Protein AF-A0A365T496-F1 (afdb_monomer)

Mean predicted aligned error: 11.07 Å

Radius of gyration: 16.85 Å; Cα contacts (8 Å, |Δi|>4): 99; chains: 1; bounding box: 35×28×60 Å

Foldseek 3Di:
DQDPVLVVQLCVQLLVVLLLCLCLVDDNDPVSSVVSSVVSSVVSSVLSSQCSDPPLVSVLVSLVVVLVVLVVVLVVVLVVCVPPPDDVVSVVSVVSSVVVSVVSVCSSPVPPPPPPPPPPD

pLDDT: mean 70.65, std 9.03, range [52.94, 87.31]

Sequence (121 aa):
MVSLQRIASTLLVGVTLAFVLGATLTPPDPYSQLLFAGAALLFTLPAAYVVAGRTPGLRRHVLFLLAAAAALWASLLVLDGLGVTGLVETALRVGLLAAALLLAAWVAYVPDAEIPELDSG

Solvent-accessible surface area (backbone atoms only — not comparable to full-atom values): 6635 Å² total; per-residue (Å²): 131,87,51,72,68,48,53,53,51,14,50,52,51,6,50,53,49,9,47,50,49,10,60,72,75,34,68,100,43,75,65,55,18,50,55,42,15,59,60,34,34,75,56,27,34,61,48,24,46,45,51,63,38,93,46,71,69,58,25,49,52,50,49,47,50,52,46,50,51,52,51,54,53,49,51,52,53,41,62,50,17,76,74,75,68,43,71,68,58,33,50,52,52,52,52,53,48,53,50,52,44,51,52,49,49,46,69,64,64,55,70,81,74,79,70,74,77,75,79,82,122

Structure (mmCIF, N/CA/C/O backbone):
data_AF-A0A365T496-F1
#
_entry.id   AF-A0A365T496-F1
#
loop_
_atom_site.group_PDB
_atom_site.id
_atom_site.type_symbol
_atom_site.label_atom_id
_atom_site.label_alt_id
_atom_site.label_comp_id
_atom_site.label_asym_id
_atom_site.label_entity_id
_atom_site.label_seq_id
_atom_site.pdbx_PDB_ins_code
_atom_site.Cartn_x
_atom_site.Cartn_y
_atom_site.Cartn_z
_atom_site.occupancy
_atom_site.B_iso_or_equiv
_atom_site.auth_seq_id
_atom_site.auth_comp_id
_atom_site.auth_asym_id
_atom_site.auth_atom_id
_atom_site.pdbx_PDB_model_num
ATOM 1 N N . MET A 1 1 ? -9.544 4.106 26.170 1.00 57.41 1 MET A N 1
ATOM 2 C CA . MET A 1 1 ? -8.072 3.981 26.287 1.00 57.41 1 MET A CA 1
ATOM 3 C C . MET A 1 1 ? -7.557 3.233 25.067 1.00 57.41 1 MET A C 1
ATOM 5 O O . MET A 1 1 ? -8.190 2.265 24.664 1.00 57.41 1 MET A O 1
ATOM 9 N N . VAL A 1 2 ? -6.484 3.704 24.431 1.00 73.50 2 VAL A N 1
ATOM 10 C CA . VAL A 1 2 ? -5.860 2.987 23.307 1.00 73.50 2 VAL A CA 1
ATOM 11 C C . VAL A 1 2 ? -4.991 1.874 23.895 1.00 73.50 2 VAL A C 1
ATOM 13 O O . VAL A 1 2 ? -4.137 2.162 24.727 1.00 73.50 2 VAL A O 1
ATOM 16 N N . SER A 1 3 ? -5.225 0.615 23.517 1.00 86.25 3 SER A N 1
ATOM 17 C CA . SER A 1 3 ? -4.401 -0.502 23.991 1.00 86.25 3 SER A CA 1
ATOM 18 C C . SER A 1 3 ? -3.051 -0.532 23.270 1.00 86.25 3 SER A C 1
ATOM 20 O O . SER A 1 3 ? -2.960 -0.197 22.086 1.00 86.25 3 SER A O 1
ATOM 22 N N . LEU A 1 4 ? -2.001 -0.984 23.964 1.00 82.94 4 LEU A N 1
ATOM 23 C CA . LEU A 1 4 ? -0.669 -1.176 23.377 1.00 82.94 4 LEU A CA 1
ATOM 24 C C . LEU A 1 4 ? -0.732 -2.082 22.135 1.00 82.94 4 LEU A C 1
ATOM 26 O O . LEU A 1 4 ? -0.108 -1.796 21.117 1.00 82.94 4 LEU A O 1
ATOM 30 N N . GLN A 1 5 ? -1.573 -3.117 22.189 1.00 80.06 5 GLN A N 1
ATOM 31 C CA . GLN A 1 5 ? -1.830 -4.034 21.079 1.00 80.06 5 GLN A CA 1
ATOM 32 C C . GLN A 1 5 ? -2.379 -3.317 19.836 1.00 80.06 5 GLN A C 1
ATOM 34 O O . GLN A 1 5 ? -1.993 -3.640 18.713 1.00 80.06 5 GLN A O 1
ATOM 39 N N . ARG A 1 6 ? -3.236 -2.302 20.016 1.00 76.56 6 ARG A N 1
ATOM 40 C CA . ARG A 1 6 ? -3.790 -1.513 18.907 1.00 76.56 6 ARG A CA 1
ATOM 41 C C . ARG A 1 6 ? -2.735 -0.622 18.257 1.00 76.56 6 ARG A C 1
ATOM 43 O O . ARG A 1 6 ? -2.707 -0.518 17.033 1.00 76.56 6 ARG A O 1
ATOM 50 N N . ILE A 1 7 ? -1.857 -0.015 19.055 1.00 83.50 7 ILE A N 1
ATOM 51 C CA . ILE A 1 7 ? -0.731 0.784 18.548 1.00 83.50 7 ILE A CA 1
ATOM 52 C C . ILE A 1 7 ? 0.235 -0.113 17.773 1.00 83.50 7 ILE A C 1
ATOM 54 O O . ILE A 1 7 ? 0.566 0.204 16.634 1.00 83.50 7 ILE A O 1
ATOM 58 N N . ALA A 1 8 ? 0.615 -1.260 18.342 1.00 83.88 8 ALA A N 1
ATOM 59 C CA . ALA A 1 8 ? 1.504 -2.219 17.692 1.00 83.88 8 ALA A CA 1
ATOM 60 C C . ALA A 1 8 ? 0.933 -2.718 16.354 1.00 83.88 8 ALA A C 1
ATOM 62 O O . ALA A 1 8 ? 1.633 -2.706 15.346 1.00 83.88 8 ALA A O 1
ATOM 63 N N . SER A 1 9 ? -0.357 -3.066 16.319 1.00 79.06 9 SER A N 1
ATOM 64 C CA . SER A 1 9 ? -1.031 -3.510 15.089 1.00 79.06 9 SER A CA 1
ATOM 65 C C . SER A 1 9 ? -1.101 -2.399 14.036 1.00 79.06 9 SER A C 1
ATOM 67 O O . SER A 1 9 ? -0.855 -2.643 12.859 1.00 79.06 9 SER A O 1
ATOM 69 N N . THR A 1 10 ? -1.386 -1.162 14.460 1.00 84.00 10 THR A N 1
ATOM 70 C CA . THR A 1 10 ? -1.418 0.016 13.576 1.00 84.00 10 THR A CA 1
ATOM 71 C C . THR A 1 10 ? -0.049 0.281 12.958 1.00 84.00 10 THR A C 1
ATOM 73 O O . THR A 1 10 ? 0.047 0.498 11.752 1.00 84.00 10 THR A O 1
ATOM 76 N N . LEU A 1 11 ? 1.007 0.256 13.775 1.00 85.81 11 LEU A N 1
ATOM 77 C CA . LEU A 1 11 ? 2.376 0.471 13.316 1.00 85.81 11 LEU A CA 1
ATOM 78 C C . LEU A 1 11 ? 2.809 -0.636 12.361 1.00 85.81 11 LEU A C 1
ATOM 80 O O . LEU A 1 11 ? 3.315 -0.328 11.289 1.00 85.81 11 LEU A O 1
ATOM 84 N N . LEU A 1 12 ? 2.558 -1.901 12.708 1.00 84.75 12 LEU A N 1
ATOM 85 C CA . LEU A 1 12 ? 2.906 -3.037 11.859 1.00 84.75 12 LEU A CA 1
ATOM 86 C C . LEU A 1 12 ? 2.239 -2.910 10.483 1.00 84.75 12 LEU A C 1
ATOM 88 O O . LEU A 1 12 ? 2.925 -2.869 9.469 1.00 84.75 12 LEU A O 1
ATOM 92 N N . VAL A 1 13 ? 0.912 -2.759 10.446 1.00 81.06 13 VAL A N 1
ATOM 93 C CA . VAL A 1 13 ? 0.157 -2.668 9.187 1.00 81.06 13 VAL A CA 1
ATOM 94 C C . VAL A 1 13 ? 0.531 -1.411 8.399 1.00 81.06 13 VAL A C 1
ATOM 96 O O . VAL A 1 13 ? 0.765 -1.490 7.194 1.00 81.06 13 VAL A O 1
ATOM 99 N N . GLY A 1 14 ? 0.621 -0.256 9.063 1.00 83.12 14 GLY A N 1
ATOM 100 C CA . GLY A 1 14 ? 0.932 1.022 8.422 1.00 83.12 14 GLY A CA 1
ATOM 101 C C . GLY A 1 14 ? 2.338 1.061 7.824 1.00 83.12 14 GLY A C 1
ATOM 102 O O . GLY A 1 14 ? 2.499 1.490 6.679 1.00 83.12 14 GLY A O 1
ATOM 103 N N . VAL A 1 15 ? 3.342 0.574 8.562 1.00 86.12 15 VAL A N 1
ATOM 104 C CA . VAL A 1 15 ? 4.736 0.508 8.099 1.00 86.12 15 VAL A CA 1
ATOM 105 C C . VAL A 1 15 ? 4.887 -0.511 6.980 1.00 86.12 15 VAL A C 1
ATOM 107 O O . VAL A 1 15 ? 5.486 -0.186 5.958 1.00 86.12 15 VAL A O 1
ATOM 110 N N . THR A 1 16 ? 4.305 -1.706 7.114 1.00 82.56 16 THR A N 1
ATOM 111 C CA . THR A 1 16 ? 4.353 -2.716 6.050 1.00 82.56 16 THR A CA 1
ATOM 112 C C . THR A 1 16 ? 3.710 -2.196 4.765 1.00 82.56 16 THR A C 1
ATOM 114 O O . THR A 1 16 ? 4.324 -2.299 3.706 1.00 82.56 16 THR A O 1
ATOM 117 N N . LEU A 1 17 ? 2.530 -1.569 4.839 1.00 80.19 17 LEU A N 1
ATOM 118 C CA . LEU A 1 17 ? 1.884 -0.969 3.666 1.00 80.19 17 LEU A CA 1
ATOM 119 C C . LEU A 1 17 ? 2.731 0.140 3.044 1.00 80.19 17 LEU A C 1
ATOM 121 O O . LEU A 1 17 ? 2.891 0.163 1.830 1.00 80.19 17 LEU A O 1
ATOM 125 N N . ALA A 1 18 ? 3.296 1.038 3.853 1.00 82.44 18 ALA A N 1
ATOM 126 C CA . ALA A 1 18 ? 4.140 2.116 3.345 1.00 82.44 18 ALA A CA 1
ATOM 127 C C . ALA A 1 18 ? 5.388 1.581 2.639 1.00 82.44 18 ALA A C 1
ATOM 129 O O . ALA A 1 18 ? 5.766 2.083 1.583 1.00 82.44 18 ALA A O 1
ATOM 130 N N . PHE A 1 19 ? 6.006 0.542 3.199 1.00 82.25 19 PHE A N 1
ATOM 131 C CA . PHE A 1 19 ? 7.203 -0.066 2.633 1.00 82.25 19 PHE A CA 1
ATOM 132 C C . PHE A 1 19 ? 6.909 -0.815 1.332 1.00 82.25 19 PHE A C 1
ATOM 134 O O . PHE A 1 19 ? 7.675 -0.697 0.378 1.00 82.25 19 PHE A O 1
ATOM 141 N N .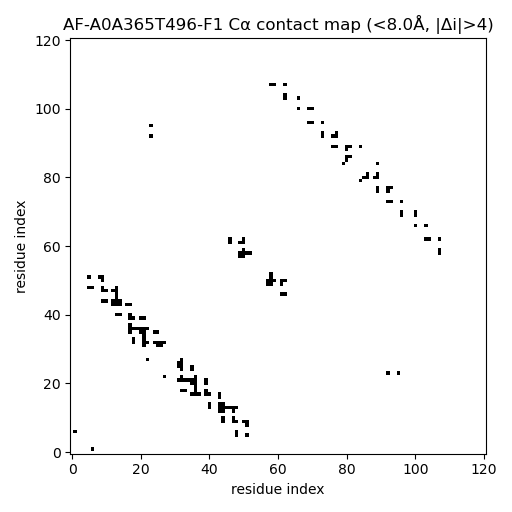 VAL A 1 20 ? 5.785 -1.540 1.273 1.00 79.38 20 VAL A N 1
ATOM 142 C CA . VAL A 1 20 ? 5.300 -2.193 0.048 1.00 79.38 20 VAL A CA 1
ATOM 143 C C . VAL A 1 20 ? 4.994 -1.147 -1.018 1.00 79.38 20 VAL A C 1
ATOM 145 O O . VAL A 1 20 ? 5.483 -1.267 -2.135 1.00 79.38 20 VAL A O 1
ATOM 148 N N . LEU A 1 21 ? 4.261 -0.084 -0.674 1.00 79.56 21 LEU A N 1
ATOM 149 C CA . LEU A 1 21 ? 3.974 1.005 -1.607 1.00 79.56 21 LEU A CA 1
ATOM 150 C C . LEU A 1 21 ? 5.265 1.642 -2.122 1.00 79.56 21 LEU A C 1
ATOM 152 O O . LEU A 1 21 ? 5.428 1.745 -3.332 1.00 79.56 21 LEU A O 1
ATOM 156 N N . GLY A 1 22 ? 6.215 1.967 -1.241 1.00 78.62 22 GLY A N 1
ATOM 157 C CA . GLY A 1 22 ? 7.538 2.451 -1.637 1.00 78.62 22 GLY A CA 1
ATOM 158 C C . GLY A 1 22 ? 8.221 1.503 -2.623 1.00 78.62 22 GLY A C 1
ATOM 159 O O . GLY A 1 22 ? 8.571 1.921 -3.717 1.00 78.62 22 GLY A O 1
ATOM 160 N N . ALA A 1 23 ? 8.310 0.211 -2.294 1.00 75.44 23 ALA A N 1
ATOM 161 C CA . ALA A 1 23 ? 8.946 -0.798 -3.147 1.00 75.44 23 ALA A CA 1
ATOM 162 C C . ALA A 1 23 ? 8.284 -0.939 -4.528 1.00 75.44 23 ALA A C 1
ATOM 164 O O . ALA A 1 23 ? 8.954 -1.255 -5.506 1.00 75.44 23 ALA A O 1
ATOM 165 N N . THR A 1 24 ? 6.964 -0.753 -4.602 1.00 76.50 24 THR A N 1
ATOM 166 C CA . THR A 1 24 ? 6.204 -0.895 -5.855 1.00 76.50 24 THR A CA 1
ATOM 167 C C . THR A 1 24 ? 6.168 0.366 -6.709 1.00 76.50 24 THR A C 1
ATOM 169 O O . THR A 1 24 ? 5.993 0.266 -7.922 1.00 76.50 24 THR A O 1
ATOM 172 N N . LEU A 1 25 ? 6.278 1.543 -6.090 1.00 74.44 25 LEU A N 1
ATOM 173 C CA . LEU A 1 25 ? 6.059 2.830 -6.750 1.00 74.44 25 LEU A CA 1
ATOM 174 C C . LEU A 1 25 ? 7.356 3.551 -7.110 1.00 74.44 25 LEU A C 1
ATOM 176 O O . LEU A 1 25 ? 7.313 4.484 -7.911 1.00 74.44 25 LEU A O 1
ATOM 180 N N . THR A 1 26 ? 8.492 3.145 -6.543 1.00 76.88 26 THR A N 1
ATOM 181 C CA . THR A 1 26 ? 9.790 3.752 -6.843 1.00 76.88 26 THR A CA 1
ATOM 182 C C . THR A 1 26 ? 10.692 2.823 -7.635 1.00 76.88 26 THR A C 1
ATOM 184 O O . THR A 1 26 ? 10.499 1.606 -7.618 1.00 76.88 26 THR A O 1
ATOM 187 N N . PRO A 1 27 ? 11.722 3.375 -8.300 1.00 75.31 27 PRO A N 1
ATOM 188 C CA . PRO A 1 27 ? 12.828 2.570 -8.790 1.00 75.31 27 PRO A CA 1
ATOM 189 C C . PRO A 1 27 ? 13.407 1.686 -7.669 1.00 75.31 27 PRO A C 1
ATOM 191 O O . PRO A 1 27 ? 13.273 2.027 -6.487 1.00 75.31 27 PRO A O 1
ATOM 194 N N . PRO A 1 28 ? 14.039 0.548 -8.016 1.00 76.12 28 PRO A N 1
ATOM 195 C CA . PRO A 1 28 ? 14.566 -0.424 -7.059 1.00 76.12 28 PRO A CA 1
ATOM 196 C C . PRO A 1 28 ? 15.875 0.058 -6.410 1.00 76.12 28 PRO A C 1
ATOM 198 O O . PRO A 1 28 ? 16.848 -0.690 -6.315 1.00 76.12 28 PRO A O 1
ATOM 201 N N . ASP A 1 29 ? 15.925 1.318 -5.985 1.00 84.00 29 ASP A N 1
ATOM 202 C CA . ASP A 1 29 ? 17.005 1.876 -5.191 1.00 84.00 29 ASP A CA 1
ATOM 203 C C . ASP A 1 29 ? 16.516 2.158 -3.757 1.00 84.00 29 ASP A C 1
ATOM 205 O O . ASP A 1 29 ? 15.422 2.692 -3.544 1.00 84.00 29 ASP A O 1
ATOM 209 N N . PRO A 1 30 ? 17.322 1.816 -2.739 1.0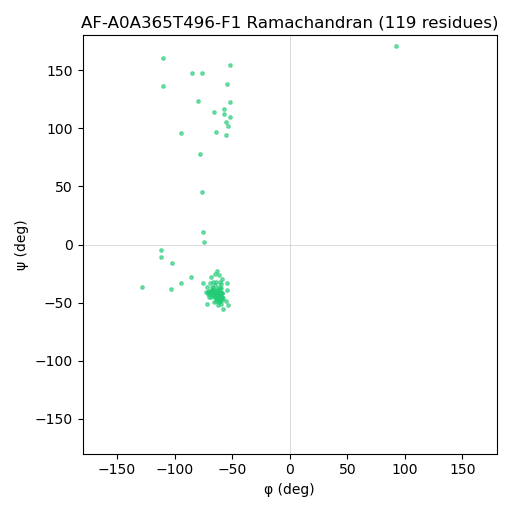0 83.00 30 PRO A N 1
ATOM 210 C CA . PRO A 1 30 ? 16.896 1.909 -1.346 1.00 83.00 30 PRO A CA 1
ATOM 211 C C . PRO A 1 30 ? 16.622 3.352 -0.899 1.00 83.00 30 PRO A C 1
ATOM 213 O O . PRO A 1 30 ? 15.824 3.565 0.012 1.00 83.00 30 PRO A O 1
ATOM 216 N N . TYR A 1 31 ? 17.248 4.350 -1.533 1.00 87.31 31 TYR A N 1
ATOM 217 C CA . TYR A 1 31 ? 17.050 5.757 -1.187 1.00 87.31 31 TYR A CA 1
ATOM 218 C C . TYR A 1 31 ? 15.674 6.261 -1.622 1.00 87.31 31 TYR A C 1
ATOM 220 O O . TYR A 1 31 ? 14.940 6.793 -0.784 1.00 87.31 31 TYR A O 1
ATOM 228 N N . SER A 1 32 ? 15.291 6.061 -2.887 1.00 80.06 32 SER A N 1
ATOM 229 C CA . SER A 1 32 ? 13.960 6.455 -3.364 1.00 80.06 32 SER A CA 1
ATOM 230 C C . SER A 1 32 ? 12.861 5.691 -2.636 1.00 80.06 32 SER A C 1
ATOM 232 O O . SER A 1 32 ? 11.866 6.296 -2.231 1.00 80.06 32 SER A O 1
ATOM 234 N N . GLN A 1 33 ? 13.071 4.395 -2.382 1.00 82.19 33 GLN A N 1
ATOM 235 C CA . GLN A 1 33 ? 12.122 3.566 -1.645 1.00 82.19 33 GLN A CA 1
ATOM 236 C C . GLN A 1 33 ? 11.876 4.095 -0.227 1.00 82.19 33 GLN A C 1
ATOM 238 O O . GLN A 1 33 ? 10.723 4.179 0.194 1.00 82.19 33 GLN A O 1
ATOM 243 N N . LEU A 1 34 ? 12.925 4.478 0.511 1.00 82.88 34 LEU A N 1
ATOM 244 C CA . LEU A 1 34 ? 12.783 5.035 1.861 1.00 82.88 34 LEU A CA 1
ATOM 245 C C . LEU A 1 34 ? 12.109 6.411 1.856 1.00 82.88 34 LEU A C 1
ATOM 247 O O . LEU A 1 34 ? 11.274 6.678 2.720 1.00 82.88 34 LEU A O 1
ATOM 251 N N . LEU A 1 35 ? 12.429 7.265 0.882 1.00 83.00 35 LEU A N 1
ATOM 252 C CA . LEU A 1 35 ? 11.789 8.573 0.710 1.00 83.00 35 LEU A CA 1
ATOM 253 C C . LEU A 1 35 ? 10.282 8.432 0.465 1.00 83.00 35 LEU A C 1
ATOM 255 O O . LEU A 1 35 ? 9.476 9.073 1.144 1.00 83.00 35 LEU A O 1
ATOM 259 N N . PHE A 1 36 ? 9.892 7.551 -0.456 1.00 83.38 36 PHE A N 1
ATOM 260 C CA . PHE A 1 36 ? 8.482 7.298 -0.748 1.00 83.38 36 PHE A CA 1
ATOM 261 C C . PHE A 1 36 ? 7.770 6.551 0.368 1.00 83.38 36 PHE A C 1
ATOM 263 O O . PHE A 1 36 ? 6.641 6.907 0.685 1.00 83.38 36 PHE A O 1
ATOM 270 N N . ALA A 1 37 ? 8.400 5.554 0.990 1.00 81.31 37 ALA A N 1
ATOM 271 C CA . ALA A 1 37 ? 7.823 4.874 2.145 1.00 81.31 37 ALA A CA 1
ATOM 272 C C . ALA A 1 37 ? 7.590 5.868 3.293 1.00 81.31 37 ALA A C 1
ATOM 274 O O . ALA A 1 37 ? 6.525 5.863 3.907 1.00 81.31 37 ALA A O 1
ATOM 275 N N . GLY A 1 38 ? 8.536 6.783 3.531 1.00 82.50 38 GLY A N 1
ATOM 276 C CA . GLY A 1 38 ? 8.394 7.873 4.494 1.00 82.50 38 GLY A CA 1
ATOM 277 C C . GLY A 1 38 ? 7.186 8.766 4.204 1.00 82.50 38 GLY A C 1
ATOM 278 O O . GLY A 1 38 ? 6.390 9.034 5.101 1.00 82.50 38 GLY A O 1
ATOM 279 N N . ALA A 1 39 ? 6.995 9.172 2.947 1.00 79.31 39 ALA A N 1
ATOM 280 C CA . ALA A 1 39 ? 5.813 9.932 2.537 1.00 79.31 39 ALA A CA 1
ATOM 281 C C . ALA A 1 39 ? 4.516 9.105 2.639 1.00 79.31 39 ALA A C 1
ATOM 283 O O . ALA A 1 39 ? 3.490 9.606 3.101 1.00 79.31 39 ALA A O 1
ATOM 284 N N . ALA A 1 40 ? 4.557 7.825 2.263 1.00 82.50 40 ALA A N 1
ATOM 285 C CA . ALA A 1 40 ? 3.414 6.918 2.301 1.00 82.50 40 ALA A CA 1
ATOM 286 C C . ALA A 1 40 ? 2.917 6.669 3.732 1.00 82.50 40 ALA A C 1
ATOM 288 O O . ALA A 1 40 ? 1.708 6.543 3.933 1.00 82.50 40 ALA A O 1
ATOM 289 N N . LEU A 1 41 ? 3.807 6.683 4.734 1.00 81.44 41 LEU A N 1
ATOM 290 C CA . LEU A 1 41 ? 3.442 6.555 6.151 1.00 81.44 41 LEU A CA 1
ATOM 291 C C . LEU A 1 41 ? 2.396 7.582 6.598 1.00 81.44 41 LEU A C 1
ATOM 293 O O . LEU A 1 41 ? 1.545 7.249 7.422 1.00 81.44 41 LEU A O 1
ATOM 297 N N . LEU A 1 42 ? 2.411 8.797 6.035 1.00 79.81 42 LEU A N 1
ATOM 298 C CA . LEU A 1 42 ? 1.430 9.843 6.3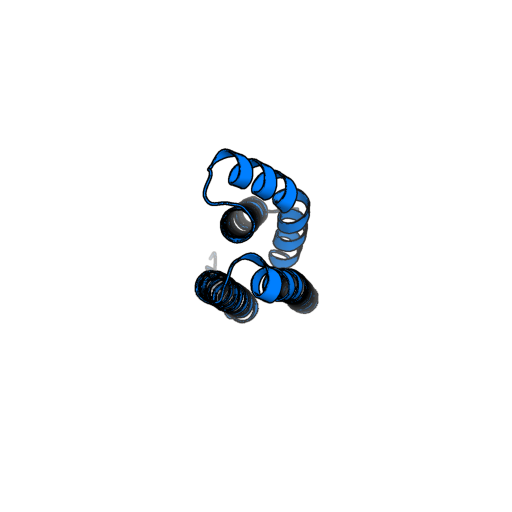54 1.00 79.81 42 LEU A CA 1
ATOM 299 C C . LEU A 1 42 ? -0.006 9.428 6.015 1.00 79.81 42 LEU A C 1
ATOM 301 O O . LEU A 1 42 ? -0.946 9.901 6.648 1.00 79.81 42 LEU A O 1
ATOM 305 N N . PHE A 1 43 ? -0.175 8.525 5.050 1.00 79.94 43 PHE A N 1
ATOM 306 C CA . PHE A 1 43 ? -1.476 8.036 4.602 1.00 79.94 43 PHE A CA 1
ATOM 307 C C . PHE A 1 43 ? -1.780 6.637 5.141 1.00 79.94 43 PHE A C 1
ATOM 309 O O . PHE A 1 43 ? -2.916 6.353 5.532 1.00 79.94 43 PHE A O 1
ATOM 316 N N . THR A 1 44 ? -0.775 5.762 5.216 1.00 81.75 44 THR A N 1
ATOM 317 C CA . THR A 1 44 ? -0.976 4.378 5.652 1.00 81.75 44 THR A CA 1
ATOM 318 C C . THR A 1 44 ? -1.180 4.261 7.157 1.00 81.75 44 THR A C 1
ATOM 320 O O . THR A 1 44 ? -1.958 3.407 7.568 1.00 81.75 44 THR A O 1
ATOM 323 N N . LEU A 1 45 ? -0.562 5.108 7.991 1.00 80.19 45 LEU A N 1
ATOM 324 C CA . LEU A 1 45 ? -0.759 5.064 9.447 1.00 80.19 45 LEU A CA 1
ATOM 325 C C . LEU A 1 45 ? -2.188 5.436 9.872 1.00 80.19 45 LEU A C 1
ATOM 327 O O . LEU A 1 45 ? -2.789 4.663 10.622 1.00 80.19 45 LEU A O 1
ATOM 331 N N . PRO A 1 46 ? -2.788 6.548 9.396 1.00 75.81 46 PRO A N 1
ATOM 332 C CA . PRO A 1 46 ? -4.191 6.848 9.678 1.00 75.81 46 PRO A CA 1
ATOM 333 C C . PRO A 1 46 ? -5.129 5.749 9.179 1.00 75.81 46 PRO A C 1
ATOM 335 O O . PRO A 1 46 ? -6.047 5.344 9.893 1.00 75.81 46 PRO A O 1
ATOM 338 N N . ALA A 1 47 ? -4.877 5.219 7.979 1.00 75.94 47 ALA A N 1
ATOM 339 C CA . ALA A 1 47 ? -5.692 4.151 7.421 1.00 75.94 47 ALA A CA 1
ATOM 340 C C . ALA A 1 47 ? -5.574 2.854 8.238 1.00 75.94 47 ALA A C 1
ATOM 342 O O . ALA A 1 47 ? -6.589 2.255 8.590 1.00 75.94 47 ALA A O 1
ATOM 343 N N . ALA A 1 48 ? -4.359 2.465 8.630 1.00 80.12 48 ALA A N 1
ATOM 344 C CA . ALA A 1 48 ? -4.105 1.323 9.503 1.00 80.12 48 ALA A CA 1
ATOM 345 C C . ALA A 1 48 ? -4.757 1.501 10.880 1.00 80.12 48 ALA A C 1
ATOM 347 O O . ALA A 1 48 ? -5.299 0.546 11.430 1.00 80.12 48 ALA A O 1
ATOM 348 N N . TYR A 1 49 ? -4.778 2.721 11.419 1.00 77.00 49 TYR A N 1
ATOM 349 C CA . TYR A 1 49 ? -5.420 3.019 12.700 1.00 77.00 49 TYR A CA 1
ATOM 350 C C . TYR A 1 49 ? -6.946 2.866 12.641 1.00 77.00 49 TYR A C 1
ATOM 352 O O . TYR A 1 49 ? -7.572 2.403 13.605 1.00 77.00 49 TYR A O 1
ATOM 360 N N . VAL A 1 50 ? -7.545 3.243 11.506 1.00 72.75 50 VAL A N 1
ATOM 361 C CA . VAL A 1 50 ? -8.971 3.038 11.228 1.00 72.75 50 VAL A CA 1
ATOM 362 C C . VAL A 1 50 ? -9.282 1.556 11.028 1.00 72.75 50 VAL A C 1
ATOM 364 O O . VAL A 1 50 ? -10.258 1.064 11.590 1.00 72.75 50 VAL A O 1
ATOM 367 N N . VAL A 1 51 ? -8.434 0.829 10.299 1.00 69.81 51 VAL A N 1
ATOM 368 C CA . VAL A 1 51 ? -8.557 -0.626 10.104 1.00 69.81 51 VAL A CA 1
ATOM 369 C C . VAL A 1 51 ? -8.415 -1.382 11.426 1.00 69.81 51 VAL A C 1
ATOM 371 O O . VAL A 1 51 ? -9.168 -2.317 11.673 1.00 69.81 51 VAL A O 1
ATOM 374 N N . ALA A 1 52 ? -7.527 -0.936 12.314 1.00 70.88 52 ALA A N 1
ATOM 375 C CA . ALA A 1 52 ? -7.387 -1.448 13.677 1.00 70.88 52 ALA A CA 1
ATOM 376 C C . ALA A 1 52 ? -8.512 -0.974 14.627 1.00 70.88 52 ALA A C 1
ATOM 378 O O . ALA A 1 52 ? -8.466 -1.224 15.835 1.00 70.88 52 ALA A O 1
ATOM 379 N N . GLY A 1 53 ? -9.492 -0.214 14.130 1.00 66.00 53 GLY A N 1
ATOM 380 C CA . GLY A 1 53 ? -10.699 0.175 14.852 1.00 66.00 53 GLY A CA 1
ATOM 381 C C . GLY A 1 53 ? -11.799 -0.889 14.758 1.00 66.00 53 GLY A C 1
ATOM 382 O O . GLY A 1 53 ? -11.948 -1.564 13.747 1.00 66.00 53 GLY A O 1
ATOM 383 N N . ARG A 1 54 ? -12.618 -1.008 15.812 1.00 61.59 54 ARG A N 1
ATOM 384 C CA . ARG A 1 54 ? -13.709 -2.000 15.933 1.00 61.59 54 ARG A CA 1
ATOM 385 C C . ARG A 1 54 ? -14.969 -1.690 15.111 1.00 61.59 54 ARG A C 1
ATOM 387 O O . ARG A 1 54 ? -15.997 -2.318 15.328 1.00 61.59 54 ARG A O 1
ATOM 394 N N . THR A 1 55 ? -14.948 -0.716 14.204 1.00 61.62 55 THR A N 1
ATOM 395 C CA . THR A 1 55 ? -16.102 -0.415 13.346 1.00 61.62 55 THR A CA 1
ATOM 396 C C . THR A 1 55 ? -15.955 -1.149 12.011 1.00 61.62 55 THR A C 1
ATOM 398 O O . THR A 1 55 ? -15.309 -0.628 11.097 1.00 61.62 55 THR A O 1
ATOM 401 N N . PRO A 1 56 ? -16.564 -2.343 11.845 1.00 62.62 56 PRO A N 1
ATOM 402 C CA . PRO A 1 56 ? -16.390 -3.169 10.646 1.00 62.62 56 PRO A CA 1
ATOM 403 C C . PRO A 1 56 ? -16.813 -2.440 9.366 1.00 62.62 56 PRO A C 1
ATOM 405 O O . PRO A 1 56 ? -16.225 -2.649 8.307 1.00 62.62 56 PRO A O 1
ATOM 408 N N . GLY A 1 57 ? -17.781 -1.521 9.466 1.00 65.25 57 GLY A N 1
ATOM 409 C CA . GLY A 1 57 ? -18.162 -0.643 8.362 1.00 65.25 57 GLY A CA 1
ATOM 410 C C . GLY A 1 57 ? -17.018 0.273 7.924 1.00 65.25 57 GLY A C 1
ATOM 411 O O . GLY A 1 57 ? -16.663 0.287 6.750 1.00 65.25 57 GLY A O 1
ATOM 412 N N . LEU A 1 58 ? -16.392 0.997 8.855 1.00 64.56 58 LEU A N 1
ATOM 413 C CA . LEU A 1 58 ? -15.347 1.976 8.540 1.00 64.56 58 LEU A CA 1
ATOM 414 C C . LEU A 1 58 ? -14.075 1.299 8.004 1.00 64.56 58 LEU A C 1
ATOM 416 O O . LEU A 1 58 ? -13.491 1.776 7.034 1.00 64.56 58 LEU A O 1
ATOM 420 N N . ARG A 1 59 ? -13.706 0.138 8.568 1.00 66.88 59 ARG A N 1
ATOM 421 C CA . ARG A 1 59 ? -12.599 -0.708 8.085 1.00 66.88 59 ARG A CA 1
ATOM 422 C C . ARG A 1 59 ? -12.777 -1.086 6.613 1.00 66.88 59 ARG A C 1
ATOM 424 O O . ARG A 1 59 ? -11.854 -0.900 5.826 1.00 66.88 59 ARG A O 1
ATOM 431 N N . ARG A 1 60 ? -13.967 -1.559 6.222 1.00 66.69 60 ARG A N 1
ATOM 432 C CA . ARG A 1 60 ? -14.266 -1.931 4.826 1.00 66.69 60 ARG A CA 1
ATOM 433 C C . ARG A 1 60 ? -14.180 -0.738 3.876 1.00 66.69 60 ARG A C 1
ATOM 435 O O . ARG A 1 60 ? -13.608 -0.875 2.802 1.00 66.69 60 ARG A O 1
ATOM 442 N N . HIS A 1 61 ? -14.689 0.426 4.281 1.00 64.62 61 HIS A N 1
ATOM 443 C CA . HIS A 1 61 ? -14.634 1.635 3.452 1.00 64.62 61 HIS A CA 1
ATOM 444 C C . HIS A 1 61 ? -13.203 2.148 3.281 1.00 64.62 61 HIS A C 1
ATOM 446 O O . HIS A 1 61 ? -12.815 2.488 2.170 1.00 64.62 61 HIS A O 1
ATOM 452 N N . VAL A 1 62 ? -12.390 2.161 4.341 1.00 66.81 62 VAL A N 1
ATOM 453 C CA . VAL A 1 62 ? -10.985 2.587 4.241 1.00 66.81 62 VAL A CA 1
ATOM 454 C C . VAL A 1 62 ? -10.166 1.627 3.384 1.00 66.81 62 VAL A C 1
ATOM 456 O O . VAL A 1 62 ? -9.390 2.081 2.548 1.00 66.81 62 VAL A O 1
ATOM 459 N N . LEU A 1 63 ? -10.372 0.317 3.524 1.00 67.38 63 LEU A N 1
ATOM 460 C CA . LEU A 1 63 ? -9.701 -0.672 2.676 1.00 67.38 63 LEU A CA 1
ATOM 461 C C . LEU A 1 63 ? -10.149 -0.566 1.217 1.00 67.38 63 LEU A C 1
ATOM 463 O O . LEU A 1 63 ? -9.310 -0.633 0.323 1.00 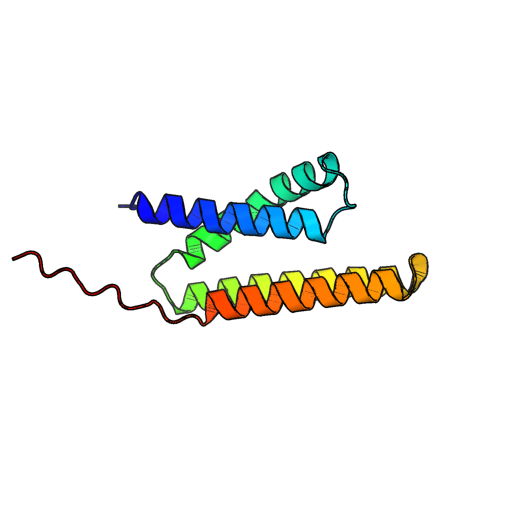67.38 63 LEU A O 1
ATOM 467 N N . PHE A 1 64 ? -11.438 -0.321 0.973 1.00 66.81 64 PHE A N 1
ATOM 468 C CA . PHE A 1 64 ? -11.953 -0.047 -0.366 1.00 66.81 64 PHE A CA 1
ATOM 469 C C . PHE A 1 64 ? -11.329 1.218 -0.969 1.00 66.81 64 PHE A C 1
ATOM 471 O O . PHE A 1 64 ? -10.878 1.181 -2.108 1.00 66.81 64 PHE A O 1
ATOM 478 N N . LEU A 1 65 ? -11.250 2.317 -0.213 1.00 67.19 65 LEU A N 1
ATOM 479 C CA . LEU A 1 65 ? -10.653 3.571 -0.681 1.00 67.19 65 LEU A CA 1
ATOM 480 C C . LEU A 1 65 ? -9.152 3.430 -0.952 1.00 67.19 65 LEU A C 1
ATOM 482 O O . LEU A 1 65 ? -8.676 3.938 -1.962 1.00 67.19 65 LEU A O 1
ATOM 486 N N . LEU A 1 66 ? -8.414 2.708 -0.103 1.00 70.25 66 LEU A N 1
ATOM 487 C CA . LEU A 1 66 ? -7.001 2.401 -0.340 1.00 70.25 66 LEU A CA 1
ATOM 488 C C . LEU A 1 66 ? -6.811 1.547 -1.598 1.00 70.25 66 LEU A C 1
ATOM 490 O O . LEU A 1 66 ? -5.947 1.852 -2.417 1.00 70.25 66 LEU A O 1
ATOM 494 N N . ALA A 1 67 ? -7.631 0.509 -1.772 1.00 67.00 67 ALA A N 1
ATOM 495 C CA . ALA A 1 67 ? -7.598 -0.339 -2.958 1.00 67.00 67 ALA A CA 1
ATOM 496 C C . ALA A 1 67 ? -7.944 0.456 -4.228 1.00 67.00 67 ALA A C 1
ATOM 498 O O . ALA A 1 67 ? -7.249 0.345 -5.235 1.00 67.00 67 ALA A O 1
ATOM 499 N N . ALA A 1 68 ? -8.968 1.309 -4.170 1.00 63.88 68 ALA A N 1
ATOM 500 C CA . ALA A 1 68 ? -9.368 2.170 -5.278 1.00 63.88 68 ALA A CA 1
ATOM 501 C C . ALA A 1 68 ? -8.283 3.199 -5.629 1.00 63.88 68 ALA A C 1
ATOM 503 O O . ALA A 1 68 ? -7.985 3.389 -6.806 1.00 63.88 68 ALA A O 1
ATOM 504 N N . ALA A 1 69 ? -7.654 3.823 -4.629 1.00 66.25 69 ALA A N 1
ATOM 505 C CA . ALA A 1 69 ? -6.554 4.761 -4.837 1.00 66.25 69 ALA A CA 1
ATOM 506 C C . ALA A 1 69 ? -5.333 4.070 -5.464 1.00 66.25 69 ALA A C 1
ATOM 508 O O . ALA A 1 69 ? -4.767 4.587 -6.425 1.00 66.25 69 ALA A O 1
ATOM 509 N N . ALA A 1 70 ? -4.969 2.879 -4.977 1.00 67.25 70 ALA A N 1
ATOM 510 C CA . ALA A 1 70 ? -3.892 2.078 -5.555 1.00 67.25 70 ALA A CA 1
ATOM 511 C C . ALA A 1 70 ? -4.198 1.674 -7.007 1.00 67.25 70 ALA A C 1
ATOM 513 O O . ALA A 1 70 ? -3.339 1.813 -7.876 1.00 67.25 70 ALA A O 1
ATOM 514 N N . ALA A 1 71 ? -5.430 1.236 -7.288 1.00 62.22 71 ALA A N 1
ATOM 515 C CA . ALA A 1 71 ? -5.873 0.879 -8.634 1.00 62.22 71 ALA A CA 1
ATOM 516 C C . ALA A 1 71 ? -5.829 2.079 -9.590 1.00 62.22 71 ALA A C 1
ATOM 518 O O . ALA A 1 71 ? -5.275 1.971 -10.684 1.00 62.22 71 ALA A O 1
ATOM 519 N N . LEU A 1 72 ? -6.355 3.235 -9.173 1.00 66.25 72 LEU A N 1
ATOM 520 C CA . LEU A 1 72 ? -6.330 4.463 -9.967 1.00 66.25 72 LEU A CA 1
ATOM 521 C C . LEU A 1 72 ? -4.890 4.897 -10.265 1.00 66.25 72 LEU A C 1
ATOM 523 O O . LEU A 1 72 ? -4.557 5.181 -11.412 1.00 66.25 72 LEU A O 1
ATOM 527 N N . TRP A 1 73 ? -4.022 4.890 -9.254 1.00 64.00 73 TRP A N 1
ATOM 528 C CA . TRP A 1 73 ? -2.621 5.270 -9.415 1.00 64.00 73 TRP A CA 1
ATOM 529 C C . TRP A 1 73 ? -1.867 4.331 -10.360 1.00 64.00 73 TRP A C 1
ATOM 531 O O . TRP A 1 73 ? -1.156 4.773 -11.259 1.00 64.00 73 TRP A O 1
ATOM 541 N N . ALA A 1 74 ? -2.066 3.024 -10.219 1.00 61.66 74 ALA A N 1
ATOM 542 C CA . ALA A 1 74 ? -1.441 2.059 -11.110 1.00 61.66 74 ALA A CA 1
ATOM 543 C C . ALA A 1 74 ? -1.998 2.119 -12.537 1.00 61.66 74 ALA A C 1
ATOM 545 O O . ALA A 1 74 ? -1.254 1.873 -13.482 1.00 61.66 74 ALA A O 1
ATOM 546 N N . SER A 1 75 ? -3.256 2.532 -12.715 1.00 60.72 75 SER A N 1
ATOM 547 C CA . SER A 1 75 ? -3.812 2.835 -14.040 1.00 60.72 75 SER A CA 1
ATOM 548 C C . SER A 1 75 ? -3.018 3.949 -14.729 1.00 60.72 75 SER A C 1
ATOM 550 O O . SER A 1 75 ? -2.702 3.832 -15.910 1.00 60.72 75 SER A O 1
ATOM 552 N N . LEU A 1 76 ? -2.632 4.996 -13.988 1.00 66.31 76 LEU A N 1
ATOM 553 C CA . LEU A 1 76 ? -1.792 6.083 -14.508 1.00 66.31 76 LEU A CA 1
ATOM 554 C C . LEU A 1 76 ? -0.393 5.579 -14.895 1.00 66.31 76 LEU A C 1
ATOM 556 O O . LEU A 1 76 ? 0.100 5.916 -15.965 1.00 66.31 76 LEU A O 1
ATOM 560 N N . LEU A 1 77 ? 0.213 4.711 -14.078 1.00 62.91 77 LEU A N 1
ATOM 561 C CA . LEU A 1 77 ? 1.525 4.112 -14.367 1.00 62.91 77 LEU A CA 1
ATOM 562 C C . LEU A 1 77 ? 1.507 3.166 -15.578 1.00 62.91 77 LEU A C 1
ATOM 564 O O . LEU A 1 77 ? 2.512 3.057 -16.278 1.00 62.91 77 LEU A O 1
ATOM 568 N N . VAL A 1 78 ? 0.394 2.467 -15.817 1.00 59.72 78 VAL A N 1
ATOM 569 C CA . VAL A 1 78 ? 0.197 1.615 -17.001 1.00 59.72 78 VAL A CA 1
ATOM 570 C C . VAL A 1 78 ? 0.043 2.462 -18.261 1.00 59.72 78 VAL A C 1
ATOM 572 O O . VAL A 1 78 ? 0.639 2.133 -19.284 1.00 59.72 78 VAL A O 1
ATOM 575 N N . LEU A 1 79 ? -0.713 3.562 -18.187 1.00 62.75 79 LEU A N 1
ATOM 576 C CA . LEU A 1 79 ? -0.848 4.509 -19.297 1.00 62.75 79 LEU A CA 1
ATOM 577 C C . LEU A 1 79 ? 0.506 5.126 -19.681 1.00 62.75 79 LEU A C 1
ATOM 579 O O . LEU A 1 79 ? 0.790 5.265 -20.868 1.00 62.75 79 LEU A O 1
ATOM 583 N N . ASP A 1 80 ? 1.355 5.417 -18.695 1.00 61.56 80 ASP A N 1
ATOM 584 C CA . ASP A 1 80 ? 2.706 5.948 -18.912 1.00 61.56 80 ASP A CA 1
ATOM 585 C C . ASP A 1 80 ? 3.668 4.872 -19.468 1.00 61.56 80 ASP A C 1
ATOM 587 O O . ASP A 1 80 ? 4.435 5.104 -20.407 1.00 61.56 80 ASP A O 1
ATOM 591 N N . GLY A 1 81 ? 3.576 3.638 -18.955 1.00 56.19 81 GLY A N 1
ATOM 592 C CA . GLY A 1 81 ? 4.414 2.512 -19.385 1.00 56.19 81 GLY A CA 1
ATOM 593 C C . GLY A 1 81 ? 4.128 2.008 -20.803 1.00 56.19 81 GLY A C 1
ATOM 594 O O . GLY A 1 81 ? 5.056 1.632 -21.525 1.00 56.19 81 GLY A O 1
ATOM 595 N N . LEU A 1 82 ? 2.866 2.084 -21.244 1.00 59.41 82 LEU A N 1
ATOM 596 C CA . LEU A 1 82 ? 2.463 1.804 -22.627 1.00 59.41 82 LEU A CA 1
ATOM 597 C C . LEU A 1 82 ? 3.091 2.780 -23.638 1.00 59.41 82 LEU A C 1
ATOM 599 O O . LEU A 1 82 ? 3.204 2.432 -24.812 1.00 59.41 82 LEU A O 1
ATOM 603 N N . GLY A 1 83 ? 3.501 3.974 -23.193 1.00 60.97 83 GLY A N 1
ATOM 604 C CA . GLY A 1 83 ? 4.119 4.996 -24.037 1.00 60.97 83 GLY A CA 1
ATOM 605 C C . GLY A 1 83 ? 5.651 4.990 -24.049 1.00 60.97 83 GLY A C 1
ATOM 606 O O . GLY A 1 83 ? 6.232 5.328 -25.079 1.00 60.97 83 GLY A O 1
ATOM 607 N N . VAL A 1 84 ? 6.310 4.631 -22.935 1.00 59.28 84 VAL A N 1
ATOM 608 C CA . VAL A 1 84 ? 7.744 4.949 -22.731 1.00 59.28 84 VAL A CA 1
ATOM 609 C C . VAL A 1 84 ? 8.623 3.750 -22.345 1.00 59.28 84 VAL A C 1
ATOM 611 O O . VAL A 1 84 ? 9.767 3.683 -22.790 1.00 59.28 84 VAL A O 1
ATOM 614 N N . THR A 1 85 ? 8.136 2.793 -21.545 1.00 62.16 85 THR A N 1
ATOM 615 C CA . THR A 1 85 ? 8.999 1.773 -20.902 1.00 62.16 85 THR A CA 1
ATOM 616 C C . THR A 1 85 ? 8.819 0.338 -21.412 1.00 62.16 85 THR A C 1
ATOM 618 O O . THR A 1 85 ? 9.661 -0.526 -21.165 1.00 62.16 85 THR A O 1
ATOM 621 N N . GLY A 1 86 ? 7.776 0.074 -22.203 1.00 70.38 86 GLY A N 1
ATOM 622 C CA . GLY A 1 86 ? 7.576 -1.201 -22.894 1.00 70.38 86 GLY A CA 1
ATOM 623 C C . GLY A 1 86 ? 6.727 -2.230 -22.131 1.00 70.38 86 GLY A C 1
ATOM 624 O O . GLY A 1 86 ? 6.352 -2.070 -20.967 1.00 70.38 86 GLY A O 1
ATOM 625 N N . LEU A 1 87 ? 6.381 -3.321 -22.827 1.00 71.44 87 LEU A N 1
ATOM 626 C CA . LEU A 1 87 ? 5.370 -4.297 -22.387 1.00 71.44 87 LEU A CA 1
ATOM 627 C C . LEU A 1 87 ? 5.750 -5.073 -21.114 1.00 71.44 87 LEU A C 1
ATOM 629 O O . LEU A 1 87 ? 4.875 -5.379 -20.307 1.00 71.44 87 LEU A O 1
ATOM 633 N N . VAL A 1 88 ? 7.035 -5.386 -20.921 1.00 68.25 88 VAL A N 1
ATOM 634 C CA . VAL A 1 88 ? 7.502 -6.205 -19.785 1.00 68.25 88 VAL A CA 1
ATOM 635 C C . VAL A 1 88 ? 7.375 -5.449 -18.464 1.00 68.25 88 VAL A C 1
ATOM 637 O O . VAL A 1 88 ? 6.860 -5.992 -17.488 1.00 68.25 88 VAL A O 1
ATOM 640 N N . GLU A 1 89 ? 7.788 -4.183 -18.436 1.00 65.94 89 GLU A N 1
ATOM 641 C CA . GLU A 1 89 ? 7.684 -3.349 -17.238 1.00 65.94 89 GLU A CA 1
ATOM 642 C C . GLU A 1 89 ? 6.219 -3.063 -16.888 1.00 65.94 89 GLU A C 1
ATOM 644 O O . GLU A 1 89 ? 5.821 -3.128 -15.723 1.00 65.94 89 GLU A O 1
ATOM 649 N N . THR A 1 90 ? 5.387 -2.861 -17.911 1.00 68.38 90 THR A N 1
ATOM 650 C CA . THR A 1 90 ? 3.936 -2.721 -17.752 1.00 68.38 90 THR A CA 1
ATOM 651 C C . THR A 1 90 ? 3.320 -3.981 -17.129 1.00 68.38 90 THR A C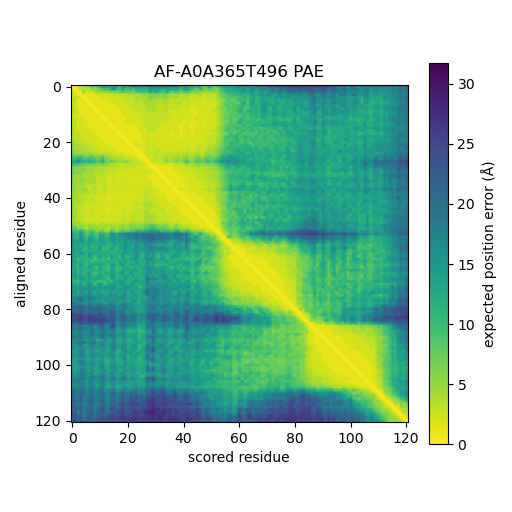 1
ATOM 653 O O . THR A 1 90 ? 2.571 -3.882 -16.158 1.00 68.38 90 THR A O 1
ATOM 656 N N . ALA A 1 91 ? 3.676 -5.174 -17.618 1.00 69.00 91 ALA A N 1
ATOM 657 C CA . ALA A 1 91 ? 3.178 -6.441 -17.078 1.00 69.00 91 ALA A CA 1
ATOM 658 C C . ALA A 1 91 ? 3.601 -6.669 -15.614 1.00 69.00 91 ALA A C 1
ATOM 660 O O . ALA A 1 91 ? 2.784 -7.102 -14.799 1.00 69.00 91 ALA A O 1
ATOM 661 N N . LEU A 1 92 ? 4.845 -6.326 -15.259 1.00 66.12 92 LEU A N 1
ATOM 662 C CA . LEU A 1 92 ? 5.354 -6.390 -13.882 1.00 66.12 92 LEU A CA 1
ATOM 663 C C . LEU A 1 92 ? 4.574 -5.470 -12.935 1.00 66.12 92 LEU A C 1
ATOM 665 O O . LEU A 1 92 ? 4.159 -5.902 -11.858 1.00 66.12 92 LEU A O 1
ATOM 669 N N . ARG A 1 93 ? 4.319 -4.223 -13.352 1.00 65.94 93 ARG A N 1
ATOM 670 C CA . ARG A 1 93 ? 3.545 -3.246 -12.568 1.00 65.94 93 ARG A CA 1
ATOM 671 C C . ARG A 1 93 ? 2.092 -3.692 -12.374 1.00 65.94 93 ARG A C 1
ATOM 673 O O . ARG A 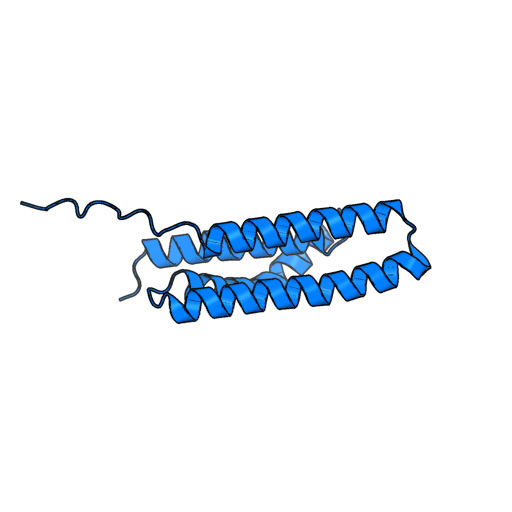1 93 ? 1.572 -3.596 -11.264 1.00 65.94 93 ARG A O 1
ATOM 680 N N . VAL A 1 94 ? 1.459 -4.246 -13.412 1.00 68.19 94 VAL A N 1
ATOM 681 C CA . VAL A 1 94 ? 0.099 -4.815 -13.329 1.00 68.19 94 VAL A CA 1
ATOM 682 C C . VAL A 1 94 ? 0.057 -6.025 -12.391 1.00 68.19 94 VAL A C 1
ATOM 684 O O . VAL A 1 94 ? -0.857 -6.133 -11.573 1.00 68.19 94 VAL A O 1
ATOM 687 N N . GLY A 1 95 ? 1.050 -6.915 -12.461 1.00 68.81 95 GLY A N 1
ATOM 688 C CA . GLY A 1 95 ? 1.148 -8.077 -11.575 1.00 68.81 95 GLY A CA 1
ATOM 689 C C . GLY A 1 95 ? 1.309 -7.689 -10.102 1.00 68.81 95 GLY A C 1
ATOM 690 O O . GLY A 1 95 ? 0.595 -8.210 -9.244 1.00 68.81 95 GLY A O 1
ATOM 691 N N . LEU A 1 96 ? 2.190 -6.726 -9.809 1.00 64.62 96 LEU A N 1
ATOM 692 C CA . LEU A 1 96 ? 2.375 -6.182 -8.458 1.00 64.62 96 LEU A CA 1
ATOM 693 C C . LEU A 1 96 ? 1.106 -5.510 -7.927 1.00 64.62 96 LEU A C 1
ATOM 695 O O . LEU A 1 96 ? 0.743 -5.718 -6.769 1.00 64.62 96 LEU A O 1
ATOM 699 N N . LEU A 1 97 ? 0.397 -4.761 -8.774 1.00 66.75 97 LEU A N 1
ATOM 700 C CA . LEU A 1 97 ? -0.883 -4.161 -8.411 1.00 66.75 97 LEU A CA 1
ATOM 701 C C . LEU A 1 97 ? -1.920 -5.225 -8.047 1.00 66.75 97 LEU A C 1
ATOM 703 O O . LEU A 1 97 ? -2.567 -5.125 -7.006 1.00 66.75 97 LEU A O 1
ATOM 707 N N . ALA A 1 98 ? -2.083 -6.242 -8.895 1.00 69.06 98 ALA A N 1
ATOM 708 C CA . ALA A 1 98 ? -3.034 -7.320 -8.652 1.00 69.06 98 ALA A CA 1
ATOM 709 C C . ALA A 1 98 ? -2.729 -8.037 -7.328 1.00 69.06 98 ALA A C 1
ATOM 711 O O . ALA A 1 98 ? -3.642 -8.288 -6.540 1.00 69.06 98 ALA A O 1
ATOM 712 N N . ALA A 1 99 ? -1.449 -8.289 -7.040 1.00 64.12 99 ALA A N 1
ATOM 713 C CA . ALA A 1 99 ? -1.015 -8.862 -5.770 1.00 64.12 99 ALA A CA 1
ATOM 714 C C . ALA A 1 99 ? -1.355 -7.952 -4.578 1.00 64.12 99 ALA A C 1
ATOM 716 O O . ALA A 1 99 ? -1.915 -8.430 -3.592 1.00 64.12 99 ALA A O 1
ATOM 717 N N . ALA A 1 100 ? -1.087 -6.646 -4.672 1.00 65.12 100 ALA A N 1
ATOM 718 C CA . ALA A 1 100 ? -1.403 -5.687 -3.613 1.00 65.12 100 ALA A CA 1
ATOM 719 C C . ALA A 1 100 ? -2.916 -5.594 -3.342 1.00 65.12 100 ALA A C 1
ATOM 721 O O . ALA A 1 100 ? -3.336 -5.586 -2.184 1.00 65.12 100 ALA A O 1
ATOM 722 N N . LEU A 1 101 ? -3.741 -5.585 -4.396 1.00 66.44 101 LEU A N 1
ATOM 723 C CA . LEU A 1 101 ? -5.202 -5.577 -4.285 1.00 66.44 101 LEU A CA 1
ATOM 724 C C . LEU A 1 101 ? -5.734 -6.862 -3.647 1.00 66.44 101 LEU A C 1
ATOM 726 O O . LEU A 1 101 ? -6.592 -6.793 -2.768 1.00 66.44 101 LEU A O 1
ATOM 730 N N . LEU A 1 102 ? -5.209 -8.025 -4.042 1.00 68.12 102 LEU A N 1
ATOM 731 C CA . LEU A 1 102 ? -5.571 -9.307 -3.436 1.00 68.12 102 LEU A CA 1
ATOM 732 C C . LEU A 1 102 ? -5.181 -9.362 -1.959 1.00 68.12 102 LEU A C 1
ATOM 734 O O . LEU A 1 102 ? -5.968 -9.831 -1.142 1.00 68.12 102 LEU A O 1
ATOM 738 N N . LEU A 1 103 ? -4.008 -8.840 -1.598 1.00 63.09 103 LEU A N 1
ATOM 739 C CA . LEU A 1 103 ? -3.545 -8.799 -0.212 1.00 63.09 103 LEU A CA 1
ATOM 740 C C . LEU A 1 103 ? -4.406 -7.854 0.637 1.00 63.09 103 LEU A C 1
ATOM 742 O O . LEU A 1 103 ? -4.793 -8.201 1.751 1.00 63.09 103 LEU A O 1
ATOM 746 N N . ALA A 1 104 ? -4.776 -6.692 0.090 1.00 64.69 104 ALA A N 1
ATOM 747 C CA . ALA A 1 104 ? -5.692 -5.756 0.735 1.00 64.69 104 ALA A CA 1
ATOM 748 C C . ALA A 1 104 ? -7.097 -6.356 0.908 1.00 64.69 104 ALA A C 1
ATOM 750 O O . ALA A 1 104 ? -7.689 -6.235 1.982 1.00 64.69 104 ALA A O 1
ATOM 751 N N . ALA A 1 105 ? -7.616 -7.041 -0.116 1.00 64.62 105 ALA A N 1
ATOM 752 C CA . ALA A 1 105 ? -8.891 -7.749 -0.051 1.00 64.62 105 ALA A CA 1
ATOM 753 C C . ALA A 1 105 ? -8.849 -8.885 0.978 1.00 64.62 105 ALA A C 1
ATOM 755 O O . ALA A 1 105 ? -9.775 -9.027 1.773 1.00 64.62 105 ALA A O 1
ATOM 756 N N . TRP A 1 106 ? -7.757 -9.647 1.026 1.00 63.56 106 TRP A N 1
ATOM 757 C CA . TRP A 1 106 ? -7.549 -10.681 2.034 1.00 63.56 106 TRP A CA 1
ATOM 758 C C . TRP A 1 106 ? -7.574 -10.082 3.444 1.00 63.56 106 TRP A C 1
ATOM 760 O O . TRP A 1 106 ? -8.396 -10.488 4.254 1.00 63.56 106 TRP A O 1
ATOM 770 N N . VAL A 1 107 ? -6.807 -9.026 3.724 1.00 61.56 107 VAL A N 1
ATOM 771 C CA . VAL A 1 107 ? -6.839 -8.337 5.032 1.00 61.56 107 VAL A CA 1
ATOM 772 C C . VAL A 1 107 ? -8.230 -7.760 5.359 1.00 61.56 107 VAL A C 1
ATOM 774 O O . VAL A 1 107 ? -8.636 -7.709 6.525 1.00 61.56 107 VAL A O 1
ATOM 777 N N . ALA A 1 108 ? -8.992 -7.336 4.349 1.00 63.00 108 ALA A N 1
ATOM 778 C CA . ALA A 1 108 ? -10.348 -6.817 4.527 1.00 63.00 108 ALA A CA 1
ATOM 779 C C . ALA A 1 108 ? -11.377 -7.893 4.886 1.00 63.00 108 ALA A C 1
ATOM 781 O O . ALA A 1 108 ? -12.295 -7.606 5.659 1.00 63.00 108 ALA A O 1
ATOM 782 N N . TYR A 1 109 ? -11.235 -9.091 4.319 1.00 64.81 109 TYR A N 1
ATOM 783 C CA . TYR A 1 109 ? -12.227 -10.164 4.393 1.00 64.81 109 TYR A CA 1
ATOM 784 C C . TYR A 1 109 ? -11.795 -11.372 5.221 1.00 64.81 109 TYR A C 1
ATOM 786 O O . TYR A 1 109 ? -12.625 -12.251 5.444 1.00 64.81 109 TYR A O 1
ATOM 794 N N . VAL A 1 110 ? -10.553 -11.419 5.715 1.00 66.19 110 VAL A N 1
ATOM 795 C CA . VAL A 1 110 ? -10.167 -12.361 6.769 1.00 66.19 110 VAL A CA 1
ATOM 796 C C . VAL A 1 110 ? -11.099 -12.096 7.953 1.00 66.19 110 VAL A C 1
ATOM 798 O O . VAL A 1 110 ? -11.096 -10.973 8.477 1.00 66.19 110 VAL A O 1
ATOM 801 N N . PRO A 1 111 ? -11.936 -13.084 8.331 1.00 56.09 111 PRO A N 1
ATOM 802 C CA . PRO A 1 111 ? -12.783 -12.968 9.504 1.00 56.09 111 PRO A CA 1
ATOM 803 C C . PRO A 1 111 ? -11.883 -12.632 10.684 1.00 56.09 111 PRO A C 1
ATOM 805 O O . PRO A 1 111 ? -10.792 -13.199 10.789 1.00 56.09 111 PRO A O 1
ATOM 808 N N . ASP A 1 112 ? -12.317 -11.717 11.551 1.00 61.16 112 ASP A N 1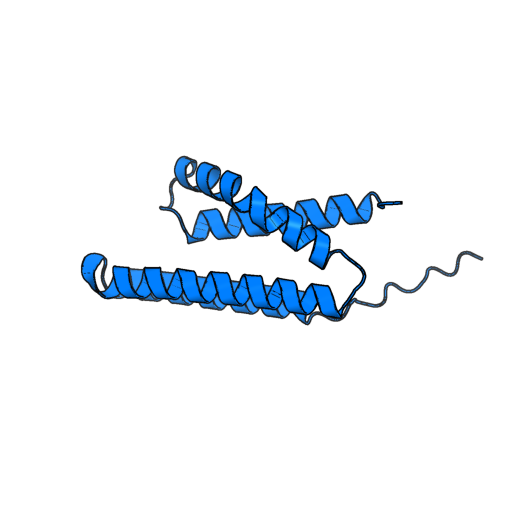
ATOM 809 C CA . ASP A 1 112 ? -11.686 -11.592 12.858 1.00 61.16 112 ASP A CA 1
ATOM 810 C C . ASP A 1 112 ? -11.783 -12.988 13.474 1.00 61.16 112 ASP A C 1
ATOM 812 O O . ASP A 1 112 ? -12.882 -13.453 13.772 1.00 61.16 112 ASP A O 1
ATOM 816 N N . ALA A 1 113 ? -10.663 -13.714 13.525 1.00 54.47 113 ALA A N 1
ATOM 817 C CA . ALA A 1 113 ? -10.624 -14.983 14.220 1.00 54.47 113 ALA A CA 1
ATOM 818 C C . ALA A 1 113 ? -11.065 -14.641 15.637 1.00 54.47 113 ALA A C 1
ATOM 820 O O . ALA A 1 113 ? -10.390 -13.847 16.297 1.00 54.47 113 ALA A O 1
ATOM 821 N N . GLU A 1 114 ? -12.239 -15.130 16.038 1.00 52.94 114 GLU A N 1
ATOM 822 C CA . GLU A 1 114 ? -12.738 -14.981 17.394 1.00 52.94 114 GLU A CA 1
ATOM 823 C C . GLU A 1 114 ? -11.629 -15.510 18.295 1.00 52.94 114 GLU A C 1
ATOM 825 O O . GLU A 1 114 ? -11.382 -16.713 18.358 1.00 52.94 114 GLU A O 1
ATOM 830 N N . ILE A 1 115 ? -10.864 -14.600 18.898 1.00 55.66 115 ILE A N 1
ATOM 831 C CA . ILE A 1 115 ? -9.923 -14.973 19.938 1.00 55.66 115 ILE A CA 1
ATOM 832 C C . ILE A 1 115 ? -10.851 -15.440 21.050 1.00 55.66 115 ILE A C 1
ATOM 834 O O . ILE A 1 115 ? -11.632 -14.604 21.518 1.00 55.66 115 ILE A O 1
ATOM 838 N N . PRO A 1 116 ? -10.839 -16.735 21.420 1.00 57.16 116 PRO A N 1
ATOM 839 C CA . PRO A 1 116 ? -11.684 -17.216 22.494 1.00 57.16 116 PRO A CA 1
ATOM 840 C C . PRO A 1 116 ? -11.414 -16.306 23.683 1.00 57.16 116 PRO A C 1
ATOM 842 O O . PRO A 1 116 ? -10.247 -16.126 24.051 1.00 57.16 116 PRO A O 1
ATOM 845 N N . GLU A 1 117 ? -12.455 -15.660 24.210 1.00 61.62 117 GLU A N 1
ATOM 846 C CA . GLU A 1 117 ? -12.349 -14.979 25.491 1.00 61.62 117 GLU A CA 1
ATOM 847 C C . GLU A 1 117 ? -11.780 -16.021 26.448 1.00 61.62 117 GLU A C 1
ATOM 849 O O . GLU A 1 117 ? -12.402 -17.048 26.713 1.00 61.62 117 GLU A O 1
ATOM 854 N N . LEU A 1 118 ? -10.522 -15.825 26.851 1.00 62.03 118 LEU A N 1
ATOM 855 C CA . LEU A 1 118 ? -9.935 -16.604 27.922 1.00 62.03 118 LEU A CA 1
ATOM 856 C C . LEU A 1 118 ? -10.760 -16.232 29.140 1.00 62.03 118 LEU A C 1
ATOM 858 O O . LEU A 1 118 ? -10.560 -15.164 29.716 1.00 62.03 118 LEU A O 1
ATOM 862 N N . ASP A 1 119 ? -11.738 -17.088 29.419 1.00 57.28 119 ASP A N 1
ATOM 863 C CA . ASP A 1 119 ? -12.649 -17.026 30.545 1.00 57.28 119 ASP A CA 1
ATOM 864 C C . ASP A 1 119 ? -11.776 -16.973 31.801 1.00 57.28 119 ASP A C 1
ATOM 866 O O . ASP A 1 119 ? -11.222 -17.975 32.262 1.00 57.28 119 ASP A O 1
ATOM 870 N N . SER A 1 120 ? -11.514 -15.752 32.265 1.00 57.88 120 SER A N 1
ATOM 871 C CA . SER A 1 120 ? -10.706 -15.482 33.443 1.00 57.88 120 SER A CA 1
ATOM 872 C C . SER A 1 120 ? -11.579 -15.749 34.662 1.00 57.88 120 SER A C 1
ATOM 874 O O . SER A 1 120 ? -12.150 -14.816 35.234 1.00 57.88 120 SER A O 1
ATOM 876 N N . GLY A 1 121 ? -11.739 -17.037 34.972 1.00 61.03 121 GLY A N 1
ATOM 877 C CA . GLY A 1 121 ? -12.223 -17.521 36.263 1.00 61.03 121 GLY A CA 1
ATOM 878 C C . GLY A 1 121 ? -11.226 -17.265 37.385 1.00 61.03 12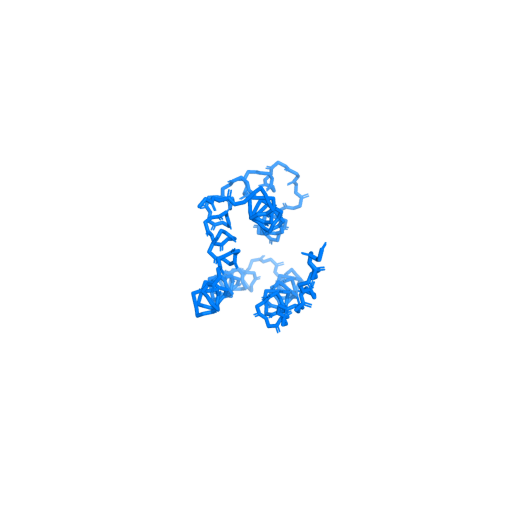1 GLY A C 1
ATOM 879 O O . GLY A 1 121 ? -10.008 -17.180 37.100 1.00 61.03 121 GLY A O 1
#

Secondary structure (DSSP, 8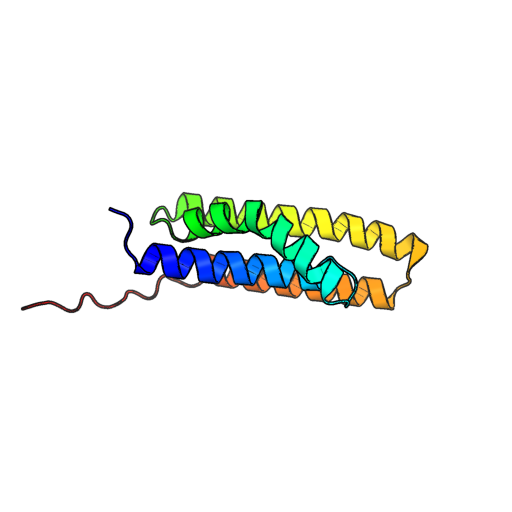-state):
---HHHHHHHHHHHHHHHHHHHHHHS-S-HHHHHHHHHHHHHHHHHHHHHHTSS-HHHHHHHHHHHHHHHHHHHHHHHHHHHHHT-HHHHHHHHHHHHHHHHHHHHHHHS-----------